Protein AF-A0A2P4UCX4-F1 (afdb_monomer_lite)

InterPro domains:
  IPR045994 DurN substrate-assisted peptide maturase [PF19375] (20-122)

Organism: NCBI:txid1926885

Radius of gyration: 18.79 Å; chains: 1; bounding box: 35×32×70 Å

Foldseek 3Di:
DPDDPDPDPPLVPDPCSVVVVLVVVVVLLLVLDDPPFLLVVLVVLVVPDPDPCQVVQDDAQPDDDPVSVVVNVCSSQPPVPDDPSSVVSVVSCVPPVSVVRSVVSQVVSCVVVVHHDDDDRDD

Sequence (123 aa)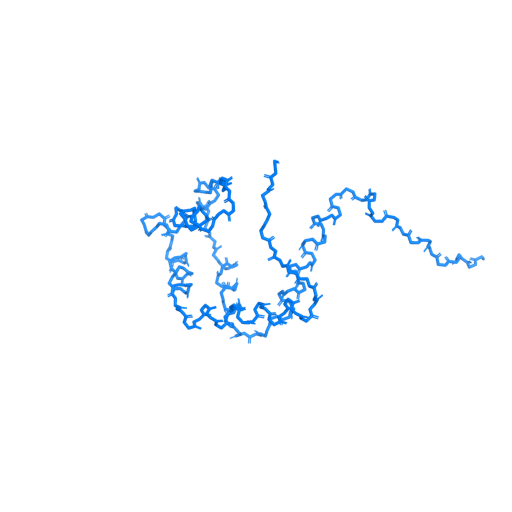:
MRSGPKPDSDLTKHRNIDTVRQLQHLMVLCELLPPGSRLHEALTIALSINEPSLPGRITPVRDLHPLTTKTWLESLWDPDLISPEEMELVAWQNNKAKMDAAVEEMQKIERRIGIRLATEKIQ

Structure (mmCIF, N/CA/C/O backbone):
data_AF-A0A2P4UCX4-F1
#
_entry.id   AF-A0A2P4UCX4-F1
#
loop_
_atom_site.group_PDB
_atom_site.id
_atom_site.type_symbol
_atom_site.label_atom_id
_atom_site.label_alt_id
_atom_site.label_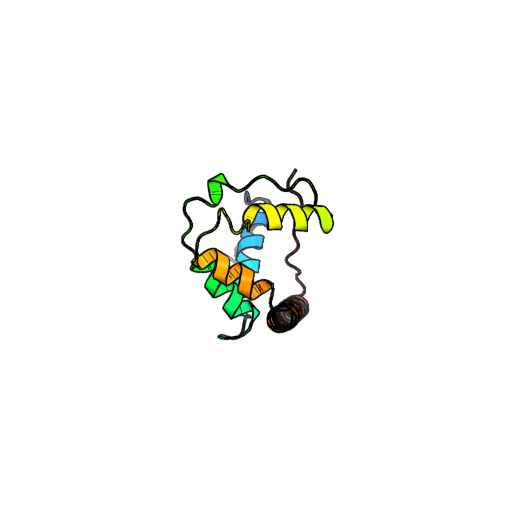comp_id
_atom_site.label_asym_id
_atom_site.label_entity_id
_atom_site.label_seq_id
_atom_site.pdbx_PDB_ins_code
_atom_site.Cartn_x
_atom_site.Cartn_y
_atom_site.Cartn_z
_atom_site.occupancy
_atom_site.B_iso_or_equiv
_atom_site.auth_seq_id
_atom_site.auth_comp_id
_atom_site.auth_asym_id
_atom_site.auth_atom_id
_atom_site.pdbx_PDB_model_num
ATOM 1 N N . MET A 1 1 ? 0.614 5.394 -51.507 1.00 40.50 1 MET A N 1
ATOM 2 C CA . MET A 1 1 ? 1.720 4.779 -50.742 1.00 40.50 1 MET A CA 1
ATOM 3 C C . MET A 1 1 ? 1.160 4.288 -49.417 1.00 40.50 1 MET A C 1
ATOM 5 O O . MET A 1 1 ? 0.723 5.111 -48.628 1.00 40.50 1 MET A O 1
ATOM 9 N N . ARG A 1 2 ? 1.072 2.969 -49.199 1.00 46.97 2 ARG A N 1
ATOM 10 C CA . ARG A 1 2 ? 0.746 2.415 -47.877 1.00 46.97 2 ARG A CA 1
ATOM 11 C C . ARG A 1 2 ? 2.050 2.390 -47.084 1.00 46.97 2 ARG A C 1
ATOM 13 O O . ARG A 1 2 ? 2.947 1.633 -47.440 1.00 46.97 2 ARG A O 1
ATOM 20 N N . SER A 1 3 ? 2.189 3.264 -46.092 1.00 59.28 3 SER A N 1
ATOM 21 C CA . SER A 1 3 ? 3.285 3.172 -45.129 1.00 59.28 3 SER A CA 1
ATOM 22 C C . SER A 1 3 ? 3.142 1.841 -44.396 1.00 59.28 3 SER A C 1
ATOM 24 O O . SER A 1 3 ? 2.080 1.575 -43.830 1.00 59.28 3 SER A O 1
ATOM 26 N N . GLY A 1 4 ? 4.171 0.995 -44.460 1.00 64.75 4 GLY A N 1
ATOM 27 C CA . GLY A 1 4 ? 4.233 -0.232 -43.667 1.00 64.75 4 GLY A CA 1
ATOM 28 C C . GLY A 1 4 ? 4.101 0.058 -42.165 1.00 64.75 4 GLY A C 1
ATOM 29 O O . GLY A 1 4 ? 4.133 1.228 -41.763 1.00 64.75 4 GLY A O 1
ATOM 30 N N . PRO A 1 5 ? 3.926 -0.981 -41.329 1.00 65.88 5 PRO A N 1
ATOM 31 C CA . PRO A 1 5 ? 3.859 -0.807 -39.885 1.00 65.88 5 PRO A CA 1
ATOM 32 C C . PRO A 1 5 ? 5.063 0.009 -39.416 1.00 65.88 5 PRO A C 1
ATOM 34 O O . PRO A 1 5 ? 6.201 -0.232 -39.827 1.00 65.88 5 PRO A O 1
ATOM 37 N N . LYS A 1 6 ? 4.776 1.038 -38.616 1.00 63.28 6 LYS A N 1
ATOM 38 C CA . LYS A 1 6 ? 5.795 1.904 -38.032 1.00 63.28 6 LYS A CA 1
ATOM 39 C C . LYS A 1 6 ? 6.772 0.997 -37.270 1.00 63.28 6 LYS A C 1
ATOM 41 O O . LYS A 1 6 ? 6.289 0.153 -36.518 1.00 63.28 6 LYS A O 1
ATOM 46 N N . PRO A 1 7 ? 8.093 1.118 -37.483 1.00 69.44 7 PRO A N 1
ATOM 47 C CA . PRO A 1 7 ? 9.053 0.309 -36.744 1.00 69.44 7 PRO A CA 1
ATOM 48 C C . PRO A 1 7 ? 8.840 0.514 -35.245 1.00 69.44 7 PRO A C 1
ATOM 50 O O . PRO A 1 7 ? 8.493 1.626 -34.824 1.00 69.44 7 PRO A O 1
ATOM 53 N N . ASP A 1 8 ? 9.035 -0.551 -34.468 1.00 75.69 8 ASP A N 1
ATOM 54 C CA . ASP A 1 8 ? 8.883 -0.497 -33.019 1.00 75.69 8 ASP A CA 1
ATOM 55 C C . ASP A 1 8 ? 9.747 0.639 -32.469 1.00 75.69 8 ASP A C 1
ATOM 57 O O . ASP A 1 8 ? 10.951 0.730 -32.729 1.00 75.69 8 ASP A O 1
ATOM 61 N N . SER A 1 9 ? 9.111 1.562 -31.750 1.00 73.50 9 SER A N 1
ATOM 62 C CA . SER A 1 9 ? 9.837 2.620 -31.065 1.00 73.50 9 SER A CA 1
ATOM 63 C C . SER A 1 9 ? 10.741 1.978 -30.025 1.00 73.50 9 SER A C 1
ATOM 65 O O . SER A 1 9 ? 10.268 1.193 -29.204 1.00 73.50 9 SER A O 1
ATOM 67 N N . ASP A 1 10 ? 12.018 2.342 -30.022 1.00 78.31 10 ASP A N 1
ATOM 68 C CA . ASP A 1 10 ? 12.928 1.962 -28.949 1.00 78.31 10 ASP A CA 1
ATOM 69 C C . ASP A 1 10 ? 12.516 2.682 -27.655 1.00 78.31 10 ASP A C 1
ATOM 71 O O . ASP A 1 10 ? 12.894 3.828 -27.397 1.00 78.31 10 ASP A O 1
ATOM 75 N N . LEU A 1 11 ? 11.683 2.003 -26.865 1.00 72.88 11 LEU A N 1
ATOM 76 C CA . LEU A 1 11 ? 11.060 2.545 -25.661 1.00 72.88 11 LEU A CA 1
ATOM 77 C C . LEU A 1 11 ? 12.090 2.911 -24.583 1.00 72.88 11 LEU A C 1
ATOM 79 O O . LEU A 1 11 ? 11.808 3.766 -23.748 1.00 72.88 11 LEU A O 1
ATOM 83 N N . THR A 1 12 ? 13.298 2.341 -24.643 1.00 73.31 12 THR A N 1
ATOM 84 C CA . THR A 1 12 ? 14.392 2.627 -23.698 1.00 73.31 12 THR A CA 1
ATOM 85 C C . THR A 1 12 ? 14.935 4.052 -23.830 1.00 73.31 12 THR A C 1
ATOM 87 O O . THR A 1 12 ? 15.526 4.587 -22.896 1.00 73.31 12 THR A O 1
ATOM 90 N N . LYS A 1 13 ? 14.678 4.714 -24.967 1.00 76.62 13 LYS A N 1
ATOM 91 C CA . LYS A 1 13 ? 15.053 6.116 -25.207 1.00 76.62 13 LYS A CA 1
ATOM 92 C C . LYS A 1 13 ? 14.073 7.117 -24.599 1.00 76.62 13 LYS A C 1
ATOM 94 O O . LYS A 1 13 ? 14.343 8.318 -24.604 1.00 76.62 13 LYS A O 1
ATOM 99 N N . HIS A 1 14 ? 12.931 6.655 -24.093 1.00 80.94 14 HIS A N 1
ATOM 100 C CA . HIS A 1 14 ? 11.975 7.525 -23.426 1.00 80.94 14 HIS A CA 1
ATOM 101 C C . HIS A 1 14 ? 12.438 7.798 -21.997 1.00 80.94 14 HIS A C 1
ATOM 103 O O . HIS A 1 14 ? 12.567 6.892 -21.173 1.00 80.94 14 HIS A O 1
ATOM 109 N N . ARG A 1 15 ? 12.651 9.078 -21.686 1.00 83.44 15 ARG A N 1
ATOM 110 C CA . ARG A 1 15 ? 12.930 9.520 -20.319 1.00 83.44 15 ARG A CA 1
ATOM 111 C C . ARG A 1 15 ? 11.821 9.018 -19.383 1.00 83.44 15 ARG A C 1
ATOM 113 O O . ARG A 1 15 ? 10.643 9.180 -19.693 1.00 83.44 15 ARG A O 1
ATOM 120 N N . ASN A 1 16 ? 12.210 8.457 -18.239 1.00 88.25 16 ASN A N 1
ATOM 121 C CA . ASN A 1 16 ? 11.317 7.921 -17.204 1.00 88.25 16 ASN A CA 1
ATOM 122 C C . ASN A 1 16 ? 10.468 6.711 -17.640 1.00 88.25 16 ASN A C 1
ATOM 124 O O . ASN A 1 16 ? 9.433 6.455 -17.023 1.00 88.25 16 ASN A O 1
ATOM 128 N N . ILE A 1 17 ? 10.865 5.965 -18.681 1.00 90.69 17 ILE A N 1
ATOM 129 C CA . ILE A 1 17 ? 10.106 4.786 -19.129 1.00 90.69 17 ILE A CA 1
ATOM 130 C C . ILE A 1 17 ? 9.888 3.767 -18.001 1.00 90.69 17 ILE A C 1
ATOM 132 O O . ILE A 1 17 ? 8.796 3.211 -17.900 1.00 90.69 17 ILE A O 1
ATOM 136 N N . ASP A 1 18 ? 10.862 3.601 -17.105 1.00 89.12 18 ASP A N 1
ATOM 137 C CA . ASP A 1 18 ? 10.750 2.700 -15.954 1.00 89.12 18 ASP A CA 1
ATOM 138 C C . ASP A 1 18 ? 9.667 3.166 -14.975 1.00 89.12 18 ASP A C 1
ATOM 140 O O . ASP A 1 18 ? 8.802 2.381 -14.592 1.00 89.12 18 ASP A O 1
ATOM 144 N N . THR A 1 19 ? 9.614 4.464 -14.655 1.00 91.06 19 THR A N 1
ATOM 145 C CA . THR A 1 19 ? 8.539 5.050 -13.835 1.00 91.06 19 THR A CA 1
ATOM 146 C C . THR A 1 19 ? 7.175 4.911 -14.512 1.00 91.06 19 THR A C 1
ATOM 148 O O . THR A 1 19 ? 6.185 4.589 -13.859 1.00 91.06 19 THR A O 1
ATOM 151 N N . VAL A 1 20 ? 7.101 5.100 -15.835 1.00 92.38 20 VAL A N 1
ATOM 152 C CA . VAL A 1 20 ? 5.857 4.883 -16.593 1.00 92.38 20 VAL A CA 1
ATOM 153 C C . VAL A 1 20 ? 5.395 3.429 -16.463 1.00 92.38 20 VAL A C 1
ATOM 155 O O . VAL A 1 20 ? 4.208 3.185 -16.253 1.00 92.38 20 VAL A O 1
ATOM 158 N N . ARG A 1 21 ? 6.314 2.460 -16.541 1.00 92.19 21 ARG A N 1
ATOM 159 C CA . ARG A 1 21 ? 5.993 1.039 -16.349 1.00 92.19 21 ARG A CA 1
ATOM 160 C C . ARG A 1 21 ? 5.583 0.728 -14.913 1.00 92.19 21 ARG A C 1
ATOM 162 O O . ARG A 1 21 ? 4.604 0.014 -14.733 1.00 92.19 21 ARG A O 1
ATOM 169 N N . GLN A 1 22 ? 6.237 1.311 -13.909 1.00 92.25 22 GLN A N 1
ATOM 170 C CA . GLN A 1 22 ? 5.831 1.179 -12.504 1.00 92.25 22 GLN A CA 1
ATOM 171 C C . GLN A 1 22 ? 4.378 1.638 -12.287 1.00 92.25 22 GLN A C 1
ATOM 173 O O . GLN A 1 22 ? 3.594 0.913 -11.676 1.00 92.25 22 GLN A O 1
ATOM 178 N N . LEU A 1 23 ? 3.986 2.787 -12.851 1.00 94.19 23 LEU A N 1
ATOM 179 C CA . LEU A 1 23 ? 2.605 3.283 -12.774 1.00 94.19 23 LEU A CA 1
ATOM 180 C C . LEU A 1 23 ? 1.609 2.343 -13.466 1.00 94.19 23 LEU A C 1
ATOM 182 O O . LEU A 1 23 ? 0.560 2.035 -12.908 1.00 94.19 23 LEU A O 1
ATOM 186 N N . GLN A 1 24 ? 1.939 1.855 -14.663 1.00 94.25 24 GLN A N 1
ATOM 187 C CA . GLN A 1 24 ? 1.086 0.913 -15.393 1.00 94.25 24 GLN A CA 1
ATOM 188 C C . GLN A 1 24 ? 0.936 -0.421 -14.651 1.00 94.25 24 GLN A C 1
ATOM 190 O O . GLN A 1 24 ? -0.155 -0.983 -14.623 1.00 94.25 24 GLN A O 1
ATOM 195 N N . HIS A 1 25 ? 1.996 -0.914 -14.005 1.00 93.94 25 HIS A N 1
ATOM 196 C CA . HIS A 1 25 ? 1.918 -2.117 -13.178 1.00 93.94 25 HIS A CA 1
ATOM 197 C C . HIS A 1 25 ? 1.011 -1.915 -11.960 1.00 93.94 25 HIS A C 1
ATOM 199 O O . HIS A 1 25 ? 0.231 -2.809 -11.639 1.00 93.94 25 HIS A O 1
ATOM 205 N N . LEU A 1 26 ? 1.061 -0.742 -11.316 1.00 94.81 26 LEU A N 1
ATOM 206 C CA . LEU A 1 26 ? 0.142 -0.403 -10.228 1.00 94.81 26 LEU A CA 1
ATOM 207 C C . LEU A 1 26 ? -1.319 -0.386 -10.707 1.00 94.81 26 LEU A C 1
ATOM 209 O O . LEU A 1 26 ? -2.182 -0.942 -10.034 1.00 94.81 26 LEU A O 1
ATOM 213 N N . MET A 1 27 ? -1.592 0.186 -11.885 1.00 95.62 27 MET A N 1
ATOM 214 C CA . MET A 1 27 ? -2.938 0.186 -12.480 1.00 95.62 27 MET A CA 1
ATOM 215 C C . MET A 1 27 ? -3.447 -1.238 -12.728 1.00 95.62 27 MET A C 1
ATOM 217 O O . MET A 1 27 ? -4.538 -1.579 -12.279 1.00 95.62 27 MET A O 1
ATOM 221 N N . VAL A 1 28 ? -2.636 -2.089 -13.365 1.00 95.69 28 VAL A N 1
ATOM 222 C CA . VAL A 1 28 ? -2.993 -3.493 -13.635 1.00 95.69 28 VAL A CA 1
ATOM 223 C C . VAL A 1 28 ? -3.233 -4.266 -12.339 1.00 95.69 28 VAL A C 1
ATOM 225 O O . VAL A 1 28 ? -4.155 -5.075 -12.269 1.00 95.69 28 VAL A O 1
ATOM 228 N N . LEU A 1 29 ? -2.435 -4.020 -11.296 1.00 94.25 29 LEU A N 1
ATOM 229 C CA . LEU A 1 29 ? -2.663 -4.633 -9.991 1.00 94.25 29 LEU A CA 1
ATOM 230 C C . LEU A 1 29 ? -4.042 -4.262 -9.445 1.00 94.25 29 LEU A C 1
ATOM 232 O O . LEU A 1 29 ? -4.794 -5.155 -9.062 1.00 94.25 29 LEU A O 1
ATOM 236 N N . CYS A 1 30 ? -4.381 -2.971 -9.446 1.00 95.06 30 CYS A N 1
ATOM 237 C CA . CYS A 1 30 ? -5.670 -2.488 -8.961 1.00 95.06 30 CYS A CA 1
ATOM 238 C C . CYS A 1 30 ? -6.850 -3.039 -9.777 1.00 95.06 30 CYS A C 1
ATOM 240 O O . CYS A 1 30 ? -7.858 -3.422 -9.191 1.00 95.06 30 CYS A O 1
ATOM 242 N N . GLU A 1 31 ? -6.725 -3.142 -11.104 1.00 95.88 31 GLU A N 1
ATOM 243 C CA . GLU A 1 31 ? -7.756 -3.726 -11.981 1.00 95.88 31 GLU A CA 1
ATOM 244 C C . GLU A 1 31 ? -8.013 -5.216 -11.708 1.00 95.88 31 GLU A C 1
ATOM 246 O O . GLU A 1 31 ? -9.115 -5.715 -11.938 1.00 95.88 31 GLU A O 1
ATOM 251 N N . LEU A 1 32 ? -7.004 -5.942 -11.217 1.00 96.56 32 LEU A N 1
ATOM 252 C CA . LEU A 1 32 ? -7.101 -7.371 -10.915 1.00 96.56 32 LEU A CA 1
ATOM 253 C C . LEU A 1 32 ? -7.659 -7.670 -9.518 1.00 96.56 32 LEU A C 1
ATOM 255 O O . LEU A 1 32 ? -7.920 -8.839 -9.216 1.00 96.56 32 LEU A O 1
ATOM 259 N N . LEU A 1 33 ? -7.852 -6.656 -8.670 1.00 96.06 33 LEU A N 1
ATOM 260 C CA . LEU A 1 33 ? -8.440 -6.833 -7.347 1.00 96.06 33 LEU A CA 1
ATOM 261 C C . LEU A 1 33 ? -9.956 -7.036 -7.453 1.00 96.06 33 LEU A C 1
ATOM 263 O O . LEU A 1 33 ? -10.656 -6.170 -7.979 1.00 96.06 33 LEU A O 1
ATOM 267 N N . PRO A 1 34 ? -10.510 -8.135 -6.907 1.00 95.50 34 PRO A N 1
ATOM 268 C CA . PRO A 1 34 ? -11.955 -8.286 -6.830 1.00 95.50 34 PRO A CA 1
ATOM 269 C C . PRO A 1 34 ? -12.563 -7.156 -5.979 1.00 95.50 34 PRO A C 1
ATOM 271 O O . PRO A 1 34 ? -12.066 -6.909 -4.872 1.00 95.50 34 PRO A O 1
ATOM 274 N N . PRO A 1 35 ? -13.643 -6.491 -6.429 1.00 95.62 35 PRO A N 1
ATOM 275 C CA . PRO A 1 35 ? -14.344 -5.508 -5.611 1.00 95.62 35 PRO A CA 1
ATOM 276 C C . PRO A 1 35 ? -14.767 -6.109 -4.265 1.00 95.62 35 PRO A C 1
ATOM 278 O O . PRO A 1 35 ? -15.346 -7.194 -4.217 1.00 95.62 35 PRO A O 1
ATOM 281 N N . GLY A 1 36 ? -14.454 -5.417 -3.169 1.00 93.88 36 GLY A N 1
ATOM 282 C CA . GLY A 1 36 ? -14.761 -5.878 -1.807 1.00 93.88 36 GLY A CA 1
ATOM 283 C C . GLY A 1 36 ? -13.822 -6.955 -1.243 1.00 93.88 36 GLY A C 1
ATOM 284 O O . GLY A 1 36 ? -14.048 -7.4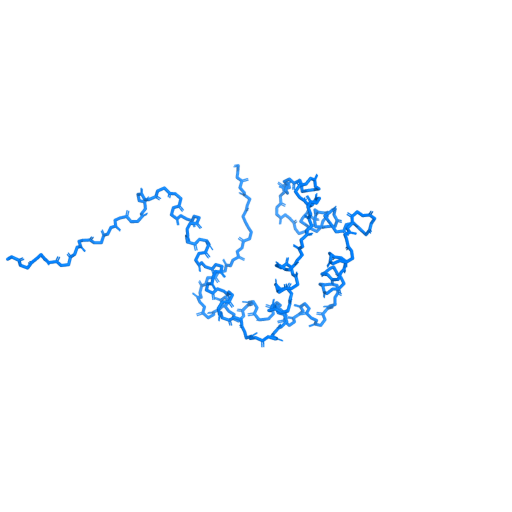26 -0.129 1.00 93.88 36 GLY A O 1
ATOM 285 N N . SER A 1 37 ? -12.767 -7.338 -1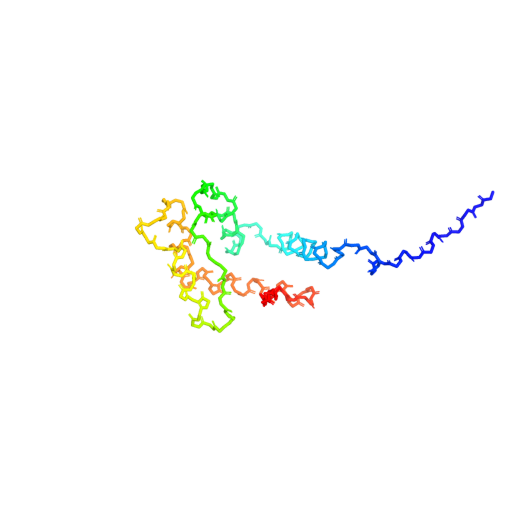.971 1.00 97.56 37 SER A N 1
ATOM 286 C CA . SER A 1 37 ? -11.648 -8.116 -1.416 1.00 97.56 37 SER A CA 1
ATOM 287 C C . SER A 1 37 ? -10.902 -7.339 -0.319 1.00 97.56 37 SER A C 1
ATOM 289 O O . SER A 1 37 ? -11.086 -6.127 -0.174 1.00 97.56 37 SER A O 1
ATOM 291 N N . ARG A 1 38 ? -10.064 -8.011 0.481 1.00 98.19 38 ARG A N 1
ATOM 292 C CA . ARG A 1 38 ? -9.413 -7.357 1.633 1.00 98.19 38 ARG A CA 1
ATOM 293 C C . ARG A 1 38 ? -8.368 -6.340 1.201 1.00 98.19 38 ARG A C 1
ATOM 295 O O . ARG A 1 38 ? -8.338 -5.239 1.738 1.00 98.19 38 ARG A O 1
ATOM 302 N N . LEU A 1 39 ? -7.562 -6.656 0.197 1.00 97.38 39 LEU A N 1
ATOM 303 C CA . LEU A 1 39 ? -6.608 -5.705 -0.356 1.00 97.38 39 LEU A CA 1
ATOM 304 C C . LEU A 1 39 ? -7.323 -4.535 -1.052 1.00 97.38 39 LEU A C 1
ATOM 306 O O . LEU A 1 39 ? -6.896 -3.392 -0.902 1.00 97.38 39 LEU A O 1
ATOM 310 N N . HIS A 1 40 ? -8.453 -4.781 -1.729 1.00 97.62 40 HIS A N 1
ATOM 311 C CA . HIS A 1 40 ? -9.292 -3.704 -2.270 1.00 97.62 40 HIS A CA 1
ATOM 312 C C . HIS A 1 40 ? -9.820 -2.776 -1.165 1.00 97.62 40 HIS A C 1
ATOM 314 O O . HIS A 1 40 ? -9.755 -1.558 -1.310 1.00 97.62 40 HIS A O 1
ATOM 320 N N . GLU A 1 41 ? -10.329 -3.326 -0.058 1.00 97.56 41 GLU A N 1
ATOM 321 C CA . GLU A 1 41 ? -10.785 -2.563 1.116 1.00 97.56 41 GLU A CA 1
ATOM 322 C C . GLU A 1 41 ? -9.657 -1.678 1.673 1.00 97.56 41 GLU A C 1
ATOM 324 O O . GLU A 1 41 ? -9.843 -0.471 1.807 1.00 97.56 41 GLU A O 1
ATOM 329 N N . ALA A 1 42 ? -8.469 -2.248 1.904 1.00 97.19 42 ALA A N 1
ATOM 330 C CA . ALA A 1 42 ? -7.311 -1.517 2.423 1.00 97.19 42 ALA A CA 1
ATOM 331 C C . ALA A 1 42 ? -6.885 -0.353 1.522 1.00 97.19 42 ALA A C 1
ATOM 333 O O . ALA A 1 42 ? -6.686 0.764 1.999 1.00 97.19 42 ALA A O 1
ATOM 334 N N . LEU A 1 43 ? -6.763 -0.604 0.213 1.00 96.94 43 LEU A N 1
ATOM 335 C CA . LEU A 1 43 ? -6.377 0.422 -0.755 1.00 96.94 43 LEU A CA 1
ATOM 336 C C . LEU A 1 43 ? -7.459 1.492 -0.903 1.00 96.94 43 LEU A C 1
ATOM 338 O O . LEU A 1 43 ? -7.127 2.661 -1.060 1.00 96.94 43 LEU A O 1
ATOM 342 N N . THR A 1 44 ? -8.737 1.120 -0.808 1.00 96.50 44 THR A N 1
ATOM 343 C CA . THR A 1 44 ? -9.846 2.084 -0.842 1.00 96.50 44 THR A CA 1
ATOM 344 C C . THR A 1 44 ? -9.773 3.038 0.346 1.00 96.50 44 THR A C 1
ATOM 346 O O . THR A 1 44 ? -9.881 4.246 0.149 1.00 96.50 44 THR A O 1
ATOM 349 N N . ILE A 1 45 ? -9.540 2.518 1.559 1.00 96.12 45 ILE A N 1
ATOM 350 C CA . ILE A 1 45 ? -9.344 3.345 2.759 1.00 96.12 45 ILE A CA 1
ATOM 351 C C . ILE A 1 45 ? -8.136 4.260 2.548 1.00 96.12 45 ILE A C 1
ATOM 353 O O . ILE A 1 45 ? -8.273 5.477 2.618 1.00 96.12 45 ILE A O 1
ATOM 357 N N . ALA A 1 46 ? -6.978 3.693 2.195 1.00 96.19 46 ALA A N 1
ATOM 358 C CA . ALA A 1 46 ? -5.740 4.451 2.022 1.00 96.19 46 ALA A CA 1
ATOM 359 C C . ALA A 1 46 ? -5.850 5.573 0.975 1.00 96.19 46 ALA A C 1
ATOM 361 O O . ALA A 1 46 ? -5.354 6.672 1.202 1.00 96.19 46 ALA A O 1
ATOM 362 N N . LEU A 1 47 ? -6.522 5.322 -0.153 1.00 96.12 47 LEU A N 1
ATOM 363 C CA . LEU A 1 47 ? -6.734 6.312 -1.216 1.00 96.12 47 LEU A CA 1
ATOM 364 C C . LEU A 1 47 ? -7.794 7.367 -0.867 1.00 96.12 47 LEU A C 1
ATOM 366 O O . LEU A 1 47 ? -7.844 8.406 -1.522 1.00 96.12 47 LEU A O 1
ATOM 370 N N . SER A 1 48 ? -8.641 7.106 0.132 1.00 95.81 48 SER A N 1
ATOM 371 C CA . SER A 1 48 ? -9.678 8.040 0.587 1.00 95.81 48 SER A CA 1
ATOM 372 C C . SER A 1 48 ? -9.191 8.977 1.696 1.00 95.81 48 SER A C 1
ATOM 374 O O . SER A 1 48 ? -9.852 9.977 1.972 1.00 95.81 48 SER A O 1
ATOM 376 N N . ILE A 1 49 ? -8.046 8.681 2.322 1.00 94.81 49 ILE A N 1
ATOM 377 C CA . ILE A 1 49 ? -7.447 9.542 3.344 1.00 94.81 49 ILE A CA 1
ATOM 378 C C . ILE A 1 49 ? -6.980 10.843 2.689 1.00 94.81 49 ILE A C 1
ATOM 380 O O . ILE A 1 49 ? -6.089 10.860 1.839 1.00 94.81 49 ILE A O 1
ATOM 384 N N . ASN A 1 50 ? -7.558 11.953 3.136 1.00 93.06 50 ASN A N 1
ATOM 385 C CA . ASN A 1 50 ? -7.103 13.294 2.803 1.00 93.06 50 ASN A CA 1
ATOM 386 C C . ASN A 1 50 ? -6.390 13.888 4.021 1.00 93.06 50 ASN A C 1
ATOM 388 O O . ASN A 1 50 ? -7.007 14.620 4.789 1.00 93.06 50 ASN A O 1
ATOM 392 N N . GLU A 1 51 ? -5.110 13.549 4.195 1.00 92.69 51 GLU A N 1
ATOM 393 C CA . GLU A 1 51 ? -4.289 13.999 5.325 1.00 92.69 51 GLU A CA 1
ATOM 394 C C . GLU A 1 51 ? -3.219 15.014 4.872 1.00 92.69 51 GLU A C 1
ATOM 396 O O . GLU A 1 51 ? -2.155 14.621 4.377 1.00 92.69 51 GLU A O 1
ATOM 401 N N . PRO A 1 52 ? -3.452 16.331 5.039 1.00 90.62 52 PRO A N 1
ATOM 402 C CA . PRO A 1 52 ? -2.520 17.359 4.582 1.00 90.62 52 PRO A CA 1
ATOM 403 C C . PRO A 1 52 ? -1.196 17.380 5.352 1.00 90.62 52 PRO A C 1
ATOM 405 O O . PRO A 1 52 ? -0.210 17.907 4.835 1.00 90.62 52 PRO A O 1
ATOM 408 N N . SER A 1 53 ? -1.152 16.843 6.580 1.00 89.69 53 SER A N 1
ATOM 409 C CA . SER A 1 53 ? 0.069 16.834 7.396 1.00 89.69 53 SER A CA 1
ATOM 410 C C . SER A 1 53 ? 1.047 15.720 7.019 1.00 89.69 53 SER A C 1
ATOM 412 O O . SER A 1 53 ? 2.235 15.828 7.331 1.00 89.69 53 SER A O 1
ATOM 414 N N . LEU A 1 54 ? 0.585 14.671 6.324 1.00 90.50 54 LEU A N 1
ATOM 415 C CA . LEU A 1 54 ? 1.379 13.476 6.028 1.00 90.50 54 LEU A CA 1
ATOM 416 C C . LEU A 1 54 ? 2.715 13.799 5.323 1.00 90.50 54 LEU A C 1
ATOM 418 O O . LEU A 1 54 ? 3.746 13.303 5.782 1.00 90.50 54 LEU A O 1
ATOM 422 N N . PRO A 1 55 ? 2.780 14.681 4.300 1.00 92.19 55 PRO A N 1
ATOM 423 C CA . PRO A 1 55 ? 4.054 15.059 3.681 1.00 92.19 55 PRO A CA 1
ATOM 424 C C . PRO A 1 55 ? 5.064 15.689 4.651 1.00 92.19 55 PRO A C 1
ATOM 426 O O . PRO A 1 55 ? 6.265 15.543 4.446 1.00 92.19 55 PRO A O 1
ATOM 429 N N . GLY A 1 56 ? 4.597 16.374 5.702 1.00 91.94 56 GLY A N 1
ATOM 430 C CA . GLY A 1 56 ? 5.456 16.978 6.726 1.00 91.94 56 GLY A CA 1
ATOM 431 C C . GLY A 1 56 ? 5.991 15.978 7.756 1.00 91.94 56 GLY A C 1
ATOM 432 O O . GLY A 1 56 ? 7.003 16.254 8.396 1.00 91.94 56 GLY A O 1
ATOM 433 N N . ARG A 1 57 ? 5.335 14.819 7.902 1.00 92.56 57 ARG A N 1
ATOM 434 C CA . ARG A 1 57 ? 5.739 13.732 8.811 1.00 92.56 57 ARG A CA 1
ATOM 435 C C . ARG A 1 57 ? 6.645 12.699 8.132 1.00 92.56 57 ARG A C 1
ATOM 437 O O . ARG A 1 57 ? 7.399 12.002 8.809 1.00 92.56 57 ARG A O 1
ATOM 444 N N . ILE A 1 58 ? 6.607 12.605 6.800 1.00 94.25 58 ILE A N 1
ATOM 445 C CA . ILE A 1 58 ? 7.411 11.640 6.043 1.00 94.25 58 ILE A CA 1
ATOM 446 C C . ILE A 1 58 ? 8.899 11.997 6.080 1.00 94.25 58 ILE A C 1
ATOM 448 O O . ILE A 1 58 ? 9.331 13.059 5.639 1.00 94.25 58 ILE A O 1
ATOM 452 N N . THR A 1 59 ? 9.705 11.031 6.515 1.00 93.81 59 THR A N 1
ATOM 453 C CA . THR A 1 59 ? 11.162 11.039 6.346 1.00 93.81 59 THR A CA 1
ATOM 454 C C . THR A 1 59 ? 11.579 9.949 5.356 1.00 93.81 59 THR A C 1
ATOM 456 O O . THR A 1 59 ? 10.887 8.937 5.239 1.00 93.81 59 THR A O 1
ATOM 459 N N . PRO A 1 60 ? 12.686 10.094 4.607 1.00 94.62 60 PRO A N 1
ATOM 460 C CA . PRO A 1 60 ? 13.175 9.009 3.763 1.00 94.62 60 PRO A CA 1
ATOM 461 C C . PRO A 1 60 ? 13.563 7.779 4.595 1.00 94.62 60 PRO A C 1
ATOM 463 O O . PRO A 1 60 ? 14.336 7.889 5.547 1.00 94.62 60 PRO A O 1
ATOM 466 N N . VAL A 1 61 ? 13.097 6.588 4.204 1.00 94.88 61 VAL A N 1
ATOM 467 C CA . VAL A 1 61 ? 13.524 5.340 4.853 1.00 94.88 61 VAL A CA 1
ATOM 468 C C . VAL A 1 61 ? 15.032 5.129 4.671 1.00 94.88 61 VAL A C 1
ATOM 470 O O . VAL A 1 61 ? 15.574 5.336 3.577 1.00 94.88 61 VAL A O 1
ATOM 473 N N . ARG A 1 62 ? 15.726 4.719 5.738 1.00 92.69 62 ARG A N 1
ATOM 474 C CA . ARG A 1 62 ? 17.188 4.542 5.732 1.00 92.69 62 ARG A CA 1
ATOM 475 C C . ARG A 1 62 ? 17.624 3.344 4.888 1.00 92.69 62 ARG A C 1
ATOM 477 O O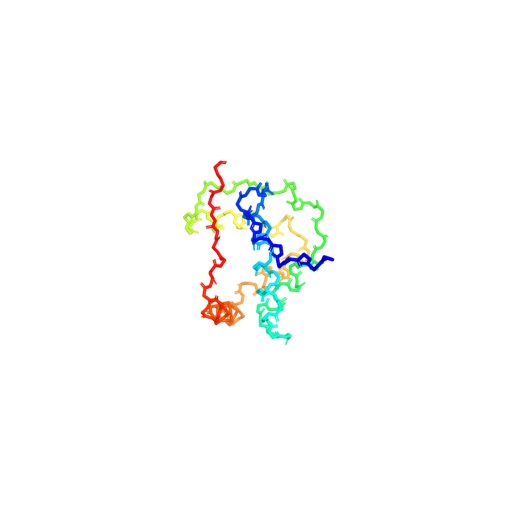 . ARG A 1 62 ? 18.504 3.471 4.044 1.00 92.69 62 ARG A O 1
ATOM 484 N N . ASP A 1 63 ? 16.996 2.198 5.122 1.00 94.50 63 ASP A N 1
ATOM 485 C CA . ASP A 1 63 ? 17.282 0.922 4.471 1.00 94.50 63 ASP A CA 1
ATOM 486 C C . ASP A 1 63 ? 16.024 0.035 4.460 1.00 94.50 63 ASP A C 1
ATOM 488 O O . ASP A 1 63 ? 15.019 0.357 5.094 1.00 94.50 63 ASP A O 1
ATOM 492 N N . LEU A 1 64 ? 16.069 -1.073 3.718 1.00 96.19 64 LEU A N 1
ATOM 493 C CA . LEU A 1 64 ? 14.932 -1.985 3.551 1.00 96.19 64 LEU A CA 1
ATOM 494 C C . LEU A 1 64 ? 14.939 -3.161 4.541 1.00 96.19 64 LEU A C 1
ATOM 496 O O . LEU A 1 64 ? 14.218 -4.137 4.335 1.00 96.19 64 LEU A O 1
ATOM 500 N N . HIS A 1 65 ? 15.741 -3.109 5.613 1.00 96.75 65 HIS A N 1
ATOM 501 C CA . HIS A 1 65 ? 15.689 -4.152 6.634 1.00 96.75 65 HIS A CA 1
ATOM 502 C C . HIS A 1 65 ? 14.284 -4.174 7.278 1.00 96.75 65 HIS A C 1
ATOM 504 O O . HIS A 1 65 ? 13.732 -3.104 7.563 1.00 96.75 65 HIS A O 1
ATOM 510 N N . PRO A 1 66 ? 13.687 -5.352 7.557 1.00 96.12 66 PRO A N 1
ATOM 511 C CA . PRO A 1 66 ? 12.328 -5.435 8.104 1.00 96.12 66 PRO A CA 1
ATOM 512 C C . PRO A 1 66 ? 12.127 -4.643 9.401 1.00 96.12 66 PRO A C 1
ATOM 514 O O . PRO A 1 66 ? 11.099 -4.004 9.587 1.00 96.12 66 PRO A O 1
ATOM 517 N N . LEU A 1 67 ? 13.131 -4.629 10.285 1.00 96.50 67 LEU A N 1
ATOM 518 C CA . LEU A 1 67 ? 13.075 -3.818 11.505 1.00 96.50 67 LEU A CA 1
ATOM 519 C C . LEU A 1 67 ? 13.084 -2.311 11.199 1.00 96.50 67 LEU A C 1
ATOM 521 O O . LEU A 1 67 ? 12.293 -1.578 11.777 1.00 96.50 67 LEU A O 1
ATOM 525 N N . THR A 1 68 ? 13.933 -1.854 10.273 1.00 95.56 68 THR A N 1
ATOM 526 C CA . THR A 1 68 ? 14.024 -0.435 9.894 1.00 95.56 68 THR A CA 1
ATOM 527 C C . THR A 1 68 ? 12.725 0.055 9.269 1.00 95.56 68 THR A C 1
ATOM 529 O O . THR A 1 68 ? 12.218 1.110 9.634 1.00 95.56 68 THR A O 1
ATOM 532 N N . THR A 1 69 ? 12.176 -0.722 8.336 1.00 96.25 69 THR A N 1
ATOM 533 C CA . THR A 1 69 ? 10.913 -0.396 7.661 1.00 96.25 69 THR A CA 1
ATOM 534 C C . THR A 1 69 ? 9.742 -0.414 8.634 1.00 96.25 69 THR A C 1
ATOM 536 O O . THR A 1 69 ? 8.915 0.490 8.582 1.00 96.25 69 THR A O 1
ATOM 539 N N . LYS A 1 70 ? 9.709 -1.363 9.580 1.00 95.81 70 LYS A N 1
ATOM 540 C CA . LYS A 1 70 ? 8.726 -1.370 10.667 1.00 95.81 70 LYS A CA 1
ATOM 541 C C . LYS A 1 70 ? 8.804 -0.094 11.508 1.00 95.81 70 LYS A C 1
ATOM 543 O O . LYS A 1 70 ? 7.797 0.586 11.640 1.00 95.81 70 LYS A O 1
ATOM 548 N N . THR A 1 71 ? 9.981 0.254 12.028 1.00 96.25 71 THR A N 1
ATOM 549 C CA . THR A 1 71 ? 10.154 1.466 12.850 1.00 96.25 71 THR A CA 1
ATOM 550 C C . THR A 1 71 ? 9.812 2.738 12.074 1.00 96.25 71 THR A C 1
ATOM 552 O O . THR A 1 71 ? 9.227 3.666 12.623 1.00 96.25 71 THR A O 1
ATOM 555 N N . TRP A 1 72 ? 10.135 2.781 10.781 1.00 96.62 72 TRP A N 1
ATOM 556 C CA . TRP A 1 72 ? 9.745 3.883 9.909 1.00 96.62 72 TRP A CA 1
ATOM 557 C C . TRP A 1 72 ? 8.218 3.993 9.766 1.00 96.62 72 TRP A C 1
ATOM 559 O O . TRP A 1 72 ? 7.678 5.077 9.971 1.00 96.62 72 TRP A O 1
ATOM 569 N N . LEU A 1 73 ? 7.512 2.886 9.508 1.00 96.50 73 LEU A N 1
ATOM 570 C CA . LEU A 1 73 ? 6.044 2.863 9.459 1.00 96.50 73 LEU A CA 1
ATOM 571 C C . LEU A 1 73 ? 5.416 3.263 10.805 1.00 96.50 73 LEU A C 1
ATOM 573 O O . LEU A 1 73 ? 4.478 4.052 10.820 1.00 96.50 73 LEU A O 1
ATOM 577 N N . GLU A 1 74 ? 5.961 2.786 11.928 1.00 94.75 74 GLU A N 1
ATOM 578 C CA . GLU A 1 74 ? 5.511 3.162 13.279 1.00 94.75 74 GLU A CA 1
ATOM 579 C C . GLU A 1 74 ? 5.633 4.673 13.524 1.00 94.75 74 GLU A C 1
ATOM 581 O O . GLU A 1 74 ? 4.738 5.259 14.120 1.00 94.75 74 GLU A O 1
ATOM 586 N N . SER A 1 75 ? 6.681 5.326 13.007 1.00 94.44 75 SER A N 1
ATOM 587 C CA . SER A 1 75 ? 6.830 6.786 13.119 1.00 94.44 75 SER A CA 1
ATOM 588 C C . SER A 1 75 ? 5.814 7.584 12.288 1.00 94.44 75 SER A C 1
ATOM 590 O O . SER A 1 75 ? 5.497 8.720 12.632 1.00 94.44 75 SER A O 1
ATOM 592 N N . LEU A 1 76 ? 5.291 7.005 11.200 1.00 94.62 76 LEU A N 1
ATOM 593 C CA . LEU A 1 76 ? 4.244 7.624 10.376 1.00 94.62 76 LEU A CA 1
ATOM 594 C C . LEU A 1 76 ? 2.846 7.400 10.950 1.00 94.62 76 LEU A C 1
ATOM 596 O O . LEU A 1 76 ? 1.945 8.191 10.692 1.00 94.62 76 LEU A O 1
ATOM 600 N N . TRP A 1 77 ? 2.656 6.324 11.703 1.00 94.88 77 TRP A N 1
ATOM 601 C CA . TRP A 1 77 ? 1.371 5.913 12.260 1.00 94.88 77 TRP A CA 1
ATOM 602 C C . TRP A 1 77 ? 1.316 6.065 13.780 1.00 94.88 77 TRP A C 1
ATOM 604 O O . TRP A 1 77 ? 0.650 5.290 14.466 1.00 94.88 77 TRP A O 1
ATOM 614 N N . ASP A 1 78 ? 2.015 7.078 14.292 1.00 93.12 78 ASP A N 1
ATOM 615 C CA . ASP A 1 78 ? 1.969 7.474 15.695 1.00 93.12 78 ASP A CA 1
ATOM 616 C C . ASP A 1 78 ? 0.540 7.928 16.071 1.00 93.12 78 ASP A C 1
ATOM 618 O O . ASP A 1 78 ? 0.057 8.915 15.505 1.00 93.12 78 ASP A O 1
ATOM 622 N N . PRO A 1 79 ? -0.145 7.243 17.010 1.00 92.06 79 PRO A N 1
ATOM 623 C CA . PRO A 1 79 ? -1.503 7.582 17.436 1.00 92.06 79 PRO A CA 1
ATOM 624 C C . PRO A 1 79 ? -1.683 9.026 17.916 1.00 92.06 79 PRO A C 1
ATOM 626 O O . PRO A 1 79 ? -2.797 9.540 17.838 1.00 92.06 79 PRO A O 1
ATOM 629 N N . ASP A 1 80 ? -0.615 9.674 18.390 1.00 92.75 80 ASP A N 1
ATOM 630 C CA . ASP A 1 80 ? -0.657 11.058 18.871 1.00 92.75 80 ASP A CA 1
ATOM 631 C C . ASP A 1 80 ? -0.597 12.088 17.725 1.00 92.75 80 ASP A C 1
ATOM 633 O O . ASP A 1 80 ? -0.857 13.275 17.939 1.00 92.75 80 ASP A O 1
ATOM 637 N N . LEU A 1 81 ? -0.246 11.656 16.507 1.00 91.44 81 LEU A N 1
ATOM 638 C CA . LEU A 1 81 ? 0.026 12.526 15.356 1.00 91.44 81 LEU A CA 1
ATOM 639 C C . LEU A 1 81 ? -0.885 12.279 14.147 1.00 91.44 81 LEU A C 1
ATOM 641 O O . LEU A 1 81 ? -0.805 13.043 13.182 1.00 91.44 81 LEU A O 1
ATOM 645 N N . ILE A 1 82 ? -1.695 11.219 14.164 1.00 95.25 82 ILE A N 1
ATOM 646 C CA . ILE A 1 82 ? -2.502 10.795 13.012 1.00 95.25 82 ILE A CA 1
ATOM 647 C C . ILE A 1 82 ? -3.979 11.168 13.160 1.00 95.25 82 ILE A C 1
ATOM 649 O O . ILE A 1 82 ? -4.514 11.248 14.268 1.00 95.25 82 ILE A O 1
ATOM 653 N N . SER A 1 83 ? -4.656 11.377 12.032 1.00 94.12 83 SER A N 1
ATOM 654 C CA . SER A 1 83 ? -6.098 11.642 12.009 1.00 94.12 83 SER A CA 1
ATOM 655 C C . SER A 1 83 ? -6.938 10.389 12.314 1.00 94.12 83 SER A C 1
ATOM 657 O O . SER A 1 83 ? -6.440 9.259 12.233 1.00 94.12 83 SER A O 1
ATOM 659 N N . PRO A 1 84 ? -8.233 10.544 12.658 1.00 93.75 84 PRO A N 1
ATOM 660 C CA . PRO A 1 84 ? -9.146 9.411 12.820 1.00 93.75 84 PRO A CA 1
ATOM 661 C C . PRO A 1 84 ? -9.205 8.490 11.591 1.00 93.75 84 PRO A C 1
ATOM 663 O O . PRO A 1 84 ? -9.266 7.271 11.743 1.00 93.75 84 PRO A O 1
ATOM 666 N N . GLU A 1 85 ? -9.142 9.054 10.383 1.00 93.38 85 GLU A N 1
ATOM 667 C CA . GLU A 1 85 ? -9.136 8.311 9.120 1.00 93.38 85 GLU A CA 1
ATOM 668 C C . GLU A 1 85 ? -7.857 7.472 8.954 1.00 93.38 85 GLU A C 1
ATOM 670 O O . GLU A 1 85 ? -7.908 6.311 8.545 1.00 93.38 85 GLU A O 1
ATOM 675 N N . GLU A 1 86 ? -6.695 8.015 9.325 1.00 95.62 86 GLU A N 1
ATOM 676 C CA . GLU A 1 86 ? -5.447 7.247 9.368 1.00 95.62 86 GLU A CA 1
ATOM 677 C C . GLU A 1 86 ? -5.487 6.153 10.439 1.00 95.62 86 GLU A C 1
ATOM 679 O O . GLU A 1 86 ? -5.021 5.035 10.208 1.00 95.62 86 GLU A O 1
ATOM 684 N N . MET A 1 87 ? -6.082 6.437 11.599 1.00 95.62 87 MET A N 1
ATOM 685 C CA . MET A 1 87 ? -6.236 5.459 12.674 1.00 95.62 87 MET A CA 1
ATOM 686 C C . MET A 1 87 ? -7.110 4.272 12.247 1.00 95.62 87 MET A C 1
ATOM 688 O O . MET A 1 87 ? -6.830 3.139 12.645 1.00 95.62 87 MET A O 1
ATOM 692 N N . GLU A 1 88 ? -8.116 4.491 11.395 1.00 95.19 88 GLU A N 1
ATOM 693 C CA . GLU A 1 88 ? -8.894 3.411 10.780 1.00 95.19 88 GLU A CA 1
ATOM 694 C C . GLU A 1 88 ? -8.005 2.494 9.930 1.00 95.19 88 GLU A C 1
ATOM 696 O O . GLU A 1 88 ? -8.062 1.270 10.082 1.00 95.19 88 GLU A O 1
ATOM 701 N N . LEU A 1 89 ? -7.133 3.061 9.089 1.00 96.19 89 LEU A N 1
ATOM 702 C CA . LEU A 1 89 ? -6.189 2.282 8.284 1.00 96.19 89 LEU A CA 1
ATOM 703 C C . LEU A 1 89 ? -5.206 1.496 9.164 1.00 96.19 89 LEU A C 1
ATOM 705 O O . LEU A 1 89 ? -4.941 0.319 8.904 1.00 96.19 89 LEU A O 1
ATOM 709 N N . VAL A 1 90 ? -4.705 2.108 10.241 1.00 96.62 90 VAL A N 1
ATOM 710 C CA . VAL A 1 90 ? -3.818 1.447 11.211 1.00 96.62 90 VAL A CA 1
ATOM 711 C C . VAL A 1 90 ? -4.540 0.300 11.918 1.00 96.62 90 VAL A C 1
ATOM 713 O O . VAL A 1 90 ? -3.995 -0.799 12.038 1.00 96.62 90 VAL A O 1
ATOM 716 N N . ALA A 1 91 ? -5.781 0.507 12.353 1.00 96.38 91 ALA A N 1
ATOM 717 C CA . ALA A 1 91 ? -6.596 -0.546 12.947 1.00 96.38 91 ALA A CA 1
ATOM 718 C C . ALA A 1 91 ? -6.885 -1.672 11.942 1.00 96.38 91 ALA A C 1
ATOM 720 O O . ALA A 1 91 ? -6.869 -2.852 12.308 1.00 96.38 91 ALA A O 1
ATOM 721 N N . TRP A 1 92 ? -7.096 -1.324 10.669 1.00 97.31 92 TRP A N 1
ATOM 722 C CA . TRP A 1 92 ? -7.320 -2.275 9.588 1.00 97.31 92 TRP A CA 1
ATOM 723 C C . TRP A 1 92 ? -6.124 -3.217 9.410 1.00 97.31 92 TRP A C 1
ATOM 725 O O . TRP A 1 92 ? -6.307 -4.436 9.447 1.00 97.31 92 TRP A O 1
ATOM 735 N N . GLN A 1 93 ? -4.906 -2.675 9.285 1.00 96.06 93 GLN A N 1
ATOM 736 C CA . GLN A 1 93 ? -3.695 -3.479 9.057 1.00 96.06 93 GLN A CA 1
ATOM 737 C C . GLN A 1 93 ? -3.236 -4.261 10.303 1.00 96.06 93 GLN A C 1
ATOM 739 O O . GLN A 1 93 ? -2.618 -5.315 10.181 1.00 96.06 93 GLN A O 1
ATOM 744 N N . ASN A 1 94 ? -3.616 -3.830 11.512 1.00 96.44 94 ASN A N 1
ATOM 745 C CA . ASN A 1 94 ? -3.364 -4.597 12.739 1.00 96.44 94 ASN A CA 1
ATOM 746 C C . ASN A 1 94 ? -4.283 -5.827 1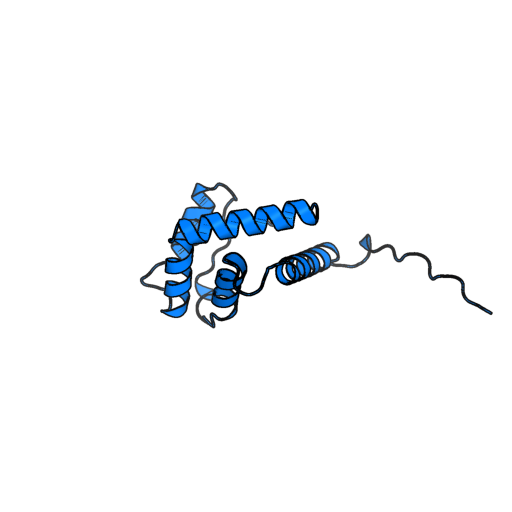2.880 1.00 96.44 94 ASN A C 1
ATOM 748 O O . ASN A 1 94 ? -4.038 -6.701 13.718 1.00 96.44 94 ASN A O 1
ATOM 752 N N . ASN A 1 95 ? -5.340 -5.941 12.068 1.00 98.06 95 ASN A N 1
ATOM 753 C CA . ASN A 1 95 ? -6.177 -7.132 12.045 1.00 98.06 95 ASN A CA 1
ATOM 754 C C . ASN A 1 95 ? -5.500 -8.251 11.237 1.00 98.06 95 ASN A C 1
ATOM 756 O O . ASN A 1 95 ? -5.531 -8.262 10.005 1.00 98.06 95 ASN A O 1
ATOM 760 N N . LYS A 1 96 ? -4.953 -9.249 11.942 1.00 96.81 96 LYS A N 1
ATOM 761 C CA . LYS A 1 96 ? -4.241 -10.380 11.328 1.00 96.81 96 LYS A CA 1
ATOM 762 C C . LYS A 1 96 ? -5.042 -11.096 10.234 1.00 96.81 96 LYS A C 1
ATOM 764 O O . LYS A 1 96 ? -4.486 -11.388 9.184 1.00 96.81 96 LYS A O 1
ATOM 769 N N . ALA A 1 97 ? -6.331 -11.361 10.452 1.00 97.88 97 ALA A N 1
ATOM 770 C CA . ALA A 1 97 ? -7.147 -12.080 9.474 1.00 97.88 97 ALA A CA 1
ATOM 771 C C . ALA A 1 97 ? -7.352 -11.265 8.187 1.00 97.88 97 ALA A C 1
ATOM 773 O O . ALA A 1 97 ? -7.320 -11.825 7.091 1.00 97.88 97 ALA A O 1
ATOM 774 N N . LYS A 1 98 ? -7.529 -9.941 8.310 1.00 98.00 98 LYS A N 1
ATOM 775 C CA . LYS A 1 98 ? -7.577 -9.047 7.146 1.00 98.00 98 LYS A CA 1
ATOM 776 C C . LYS A 1 98 ? -6.236 -9.024 6.417 1.00 98.00 98 LYS A C 1
ATOM 778 O O . LYS A 1 98 ? -6.221 -9.138 5.191 1.00 98.00 98 LYS A O 1
ATOM 783 N N . MET A 1 99 ? -5.128 -8.944 7.158 1.00 98.19 99 MET A N 1
ATOM 784 C CA . MET A 1 99 ? -3.808 -8.898 6.540 1.00 98.19 99 MET A CA 1
ATOM 785 C C . MET A 1 99 ? -3.411 -10.189 5.839 1.00 98.19 99 MET A C 1
ATOM 787 O O . MET A 1 99 ? -2.929 -10.130 4.712 1.00 98.19 99 MET A O 1
ATOM 791 N N . ASP A 1 100 ? -3.637 -11.345 6.460 1.00 98.44 100 ASP A N 1
ATOM 792 C CA . ASP A 1 100 ? -3.321 -12.636 5.845 1.00 98.44 100 ASP A CA 1
ATOM 793 C C . ASP A 1 100 ? -4.071 -12.793 4.509 1.00 98.44 100 ASP A C 1
ATOM 795 O O . ASP A 1 100 ? -3.469 -13.141 3.493 1.00 98.44 100 ASP A O 1
ATOM 799 N N . ALA A 1 101 ? -5.361 -12.436 4.478 1.00 98.31 101 ALA A N 1
ATOM 800 C CA . ALA A 1 101 ? -6.167 -12.469 3.260 1.00 98.31 101 ALA A CA 1
ATOM 801 C C . ALA A 1 101 ? -5.646 -11.506 2.177 1.00 98.31 101 ALA A C 1
ATOM 803 O O . ALA A 1 101 ? -5.501 -11.905 1.021 1.00 98.31 101 ALA A O 1
ATOM 804 N N . ALA A 1 102 ? -5.305 -10.265 2.536 1.00 98.12 102 ALA A N 1
ATOM 805 C CA . ALA A 1 102 ? -4.757 -9.298 1.584 1.00 98.12 102 ALA A CA 1
ATOM 806 C C . ALA A 1 102 ? -3.370 -9.707 1.052 1.00 98.12 102 ALA A C 1
ATOM 808 O O . ALA A 1 102 ? -3.080 -9.518 -0.130 1.00 98.12 102 ALA A O 1
ATOM 809 N N . VAL A 1 103 ? -2.526 -10.325 1.886 1.00 97.94 103 VAL A N 1
ATOM 810 C CA . VAL A 1 103 ? -1.237 -10.895 1.460 1.00 97.94 103 VAL A CA 1
ATOM 811 C C . VAL A 1 103 ? -1.452 -12.034 0.464 1.00 97.94 103 VAL A C 1
ATOM 813 O O . VAL A 1 103 ? -0.771 -12.089 -0.561 1.00 97.94 103 VAL A O 1
ATOM 816 N N . GLU A 1 104 ? -2.406 -12.931 0.713 1.00 98.06 104 GLU A N 1
ATOM 817 C CA . GLU A 1 104 ? -2.731 -13.994 -0.239 1.00 98.06 104 GLU A CA 1
ATOM 818 C C . GLU A 1 104 ? -3.252 -13.455 -1.575 1.00 98.06 104 GLU A C 1
ATOM 820 O O . GLU A 1 104 ? -2.891 -13.982 -2.630 1.00 98.06 104 GLU A O 1
ATOM 825 N N . GLU A 1 105 ? -4.117 -12.440 -1.539 1.00 97.75 105 GLU A N 1
ATOM 826 C CA . GLU A 1 105 ? -4.651 -11.765 -2.726 1.00 97.75 105 GLU A CA 1
ATOM 827 C C . GLU A 1 105 ? -3.522 -11.138 -3.552 1.00 97.75 105 GLU A C 1
ATOM 829 O O . GLU A 1 105 ? -3.415 -11.428 -4.747 1.00 97.75 105 GLU A O 1
ATOM 834 N N . MET A 1 106 ? -2.622 -10.390 -2.902 1.00 97.06 106 MET A N 1
ATOM 835 C CA . MET A 1 106 ? -1.418 -9.830 -3.524 1.00 97.06 106 MET A CA 1
ATOM 836 C C . MET A 1 106 ? -0.601 -10.925 -4.219 1.00 97.06 106 MET A C 1
ATOM 838 O O . MET A 1 106 ? -0.349 -10.858 -5.419 1.00 97.06 106 MET A O 1
ATOM 842 N N . GLN A 1 107 ? -0.253 -11.993 -3.496 1.00 97.25 107 GLN A N 1
ATOM 843 C CA . GLN A 1 107 ? 0.559 -13.083 -4.039 1.00 97.25 107 GLN A CA 1
ATOM 844 C C . GLN A 1 107 ? -0.129 -13.832 -5.192 1.00 97.25 107 GLN A C 1
ATOM 846 O O . GLN A 1 107 ? 0.539 -14.330 -6.101 1.00 97.25 107 GLN A O 1
ATOM 851 N N . LYS A 1 108 ? -1.463 -13.966 -5.166 1.00 97.19 108 LYS A N 1
ATOM 852 C CA . LYS A 1 108 ? -2.236 -14.563 -6.270 1.00 97.19 108 LYS A CA 1
ATOM 853 C C . LYS A 1 108 ? -2.139 -13.696 -7.526 1.00 97.19 108 LYS A C 1
ATOM 855 O O . LYS A 1 108 ? -1.936 -14.250 -8.606 1.00 97.19 108 LYS A O 1
ATOM 860 N N . ILE A 1 109 ? -2.238 -12.373 -7.387 1.00 96.38 109 ILE A N 1
ATOM 861 C CA . ILE A 1 109 ? -2.087 -11.430 -8.502 1.00 96.38 109 ILE A CA 1
ATOM 862 C C . ILE A 1 109 ? -0.656 -11.462 -9.040 1.00 96.38 109 ILE A C 1
ATOM 864 O O . ILE A 1 109 ? -0.481 -11.665 -10.239 1.00 96.38 109 ILE A O 1
ATOM 868 N N . GLU A 1 110 ? 0.356 -11.375 -8.173 1.00 96.12 110 GLU A N 1
ATOM 869 C CA . GLU A 1 110 ? 1.773 -11.430 -8.567 1.00 96.12 110 GLU A CA 1
ATOM 870 C C . GLU A 1 110 ? 2.095 -12.695 -9.371 1.00 96.12 110 GLU A C 1
ATOM 872 O O . GLU A 1 110 ? 2.693 -12.623 -10.447 1.00 96.12 110 GLU A O 1
ATOM 877 N N . ARG A 1 111 ? 1.632 -13.865 -8.906 1.00 96.56 111 ARG A N 1
ATOM 878 C CA . ARG A 1 111 ? 1.785 -15.132 -9.642 1.00 96.56 111 ARG A CA 1
ATOM 879 C C . ARG A 1 111 ? 1.068 -15.123 -10.990 1.00 96.56 111 ARG A C 1
ATOM 881 O O . ARG A 1 111 ? 1.555 -15.745 -11.928 1.00 96.56 111 ARG A O 1
ATOM 888 N N . ARG A 1 112 ? -0.082 -14.452 -11.090 1.00 95.62 112 ARG A N 1
ATOM 889 C CA . ARG A 1 112 ? -0.873 -14.385 -12.324 1.00 95.62 112 ARG A CA 1
ATOM 890 C C . ARG A 1 112 ? -0.200 -13.538 -13.398 1.00 95.62 112 ARG A C 1
ATOM 892 O O . ARG A 1 112 ? -0.261 -13.909 -14.565 1.00 95.62 112 ARG A O 1
ATOM 899 N N . ILE A 1 113 ? 0.401 -12.414 -13.013 1.00 94.94 113 ILE A N 1
ATOM 900 C CA . ILE A 1 113 ? 1.028 -11.478 -13.958 1.00 94.94 113 ILE A CA 1
ATOM 901 C C . ILE A 1 113 ? 2.532 -11.713 -14.134 1.00 94.94 113 ILE A C 1
ATOM 903 O O . ILE A 1 113 ? 3.128 -11.151 -15.046 1.00 94.94 113 ILE A O 1
ATOM 907 N N . GLY A 1 114 ? 3.154 -12.535 -13.282 1.00 95.69 114 GLY A N 1
ATOM 908 C CA . GLY A 1 114 ? 4.592 -12.814 -13.327 1.00 95.69 114 GLY A CA 1
ATOM 909 C C . GLY A 1 114 ? 5.467 -11.628 -12.902 1.00 95.69 114 GLY A C 1
ATOM 910 O O . GLY A 1 114 ? 6.652 -11.599 -13.219 1.00 95.69 114 GLY A O 1
ATOM 911 N N . ILE A 1 115 ? 4.890 -10.648 -12.203 1.00 92.94 115 ILE A N 1
ATOM 912 C CA . ILE A 1 115 ? 5.541 -9.407 -11.768 1.00 92.94 115 ILE A CA 1
ATOM 913 C C . ILE A 1 115 ? 5.270 -9.232 -10.278 1.00 92.94 115 ILE A C 1
ATOM 915 O O . ILE A 1 115 ? 4.140 -9.395 -9.822 1.00 92.94 115 ILE A O 1
ATOM 919 N N . ARG A 1 116 ? 6.312 -8.868 -9.530 1.00 92.56 116 ARG A N 1
ATOM 920 C CA . ARG A 1 116 ? 6.234 -8.507 -8.115 1.00 92.56 116 ARG A CA 1
ATOM 921 C C . ARG A 1 116 ? 6.459 -7.009 -7.961 1.00 92.56 116 ARG A C 1
ATOM 923 O O . ARG A 1 116 ? 7.477 -6.501 -8.427 1.00 92.56 116 ARG A O 1
ATOM 930 N N . LEU A 1 117 ? 5.546 -6.319 -7.277 1.00 87.19 117 LEU A N 1
ATOM 931 C CA . LEU A 1 117 ? 5.790 -4.946 -6.835 1.00 87.19 117 LEU A CA 1
ATOM 932 C C . LEU A 1 117 ? 6.588 -5.007 -5.532 1.00 87.19 117 LEU A C 1
ATOM 934 O O . LEU A 1 117 ? 6.052 -5.321 -4.472 1.00 87.19 117 LEU A O 1
ATOM 938 N N . ALA A 1 118 ? 7.892 -4.767 -5.628 1.00 90.25 118 ALA A N 1
ATOM 939 C CA . ALA A 1 118 ? 8.797 -4.754 -4.488 1.00 90.25 118 ALA A CA 1
ATOM 940 C C . ALA A 1 118 ? 9.296 -3.335 -4.220 1.00 90.25 118 ALA A C 1
ATOM 942 O O . ALA A 1 118 ? 9.482 -2.544 -5.144 1.00 90.25 118 ALA A O 1
ATOM 943 N N . THR A 1 119 ? 9.533 -3.025 -2.947 1.00 92.12 119 THR A N 1
ATOM 944 C CA . THR A 1 119 ? 10.223 -1.799 -2.564 1.00 92.12 119 THR A CA 1
ATOM 945 C C . THR A 1 119 ? 11.695 -1.896 -2.944 1.00 92.12 119 THR A C 1
ATOM 947 O O . THR A 1 119 ? 12.355 -2.906 -2.698 1.00 92.12 119 THR A O 1
ATOM 950 N N . GLU A 1 120 ? 12.217 -0.822 -3.525 1.00 93.31 120 GLU A N 1
ATOM 951 C CA . GLU A 1 120 ? 13.638 -0.645 -3.798 1.00 93.31 120 GLU A CA 1
ATOM 952 C C . GLU A 1 120 ? 14.131 0.640 -3.133 1.00 93.31 120 GLU A C 1
ATOM 954 O O . GLU A 1 120 ? 13.376 1.599 -2.945 1.00 93.31 120 GLU A O 1
ATOM 959 N N . LYS A 1 121 ? 15.402 0.661 -2.727 1.00 92.44 121 LYS A N 1
ATOM 960 C CA . LYS A 1 121 ? 16.004 1.871 -2.178 1.00 92.44 121 LYS A CA 1
ATOM 961 C C . LYS A 1 121 ? 16.461 2.741 -3.343 1.00 92.44 121 LYS A C 1
ATOM 963 O O . LYS A 1 121 ? 17.372 2.359 -4.069 1.00 92.44 121 LYS A O 1
ATOM 968 N N . ILE A 1 122 ? 15.852 3.914 -3.482 1.00 88.00 122 ILE A N 1
ATOM 969 C CA . ILE A 1 122 ? 16.332 4.948 -4.402 1.00 88.00 122 ILE A CA 1
ATOM 970 C C . ILE A 1 122 ? 17.624 5.532 -3.810 1.00 88.00 122 ILE A C 1
ATOM 972 O O . ILE A 1 122 ? 17.655 5.862 -2.616 1.00 88.00 122 ILE A O 1
ATOM 976 N N . GLN A 1 123 ? 18.681 5.560 -4.628 1.00 65.06 123 GLN A N 1
ATOM 977 C CA . GLN A 1 123 ? 19.992 6.130 -4.297 1.00 65.06 123 GLN A CA 1
ATOM 978 C C . GLN A 1 123 ? 19.967 7.655 -4.355 1.00 65.06 123 GLN A C 1
ATOM 980 O O . GLN A 1 123 ? 19.330 8.196 -5.287 1.00 65.06 123 GLN A O 1
#

pLDDT: mean 91.37, std 10.14, range [40.5, 98.44]

Secondary structure (DSSP, 8-state):
--PPPPPPP-GGGSTTHHHHHHHHHHHHHHHTSPTT-HHHHHHHHHHH---TTHHHH--------HHHHHHHHHHHS-TTTS-HHHHHHHHHHH-HHHHHHHHHHHHHHHHHHT---------